Protein AF-A0A378TRX8-F1 (afdb_monomer_lite)

Sequence (56 aa):
MPTTVFEYMGITFEWDDEKYAKVVNARTIAFEECASIFLDPNYVTIDDARFEYYEE

Organism: Moraxella lacunata (NCBI:txid477)

Radius of gyration: 14.81 Å; chains: 1; bounding box: 45×26×33 Å

pLDDT: mean 76.9, std 11.9, range [48.25, 90.38]

Secondary structure (DSSP, 8-state):
--EEEEEETTEEEEEEHHHHHHHHHHH---HHHHHHGGG-TT--SS--GGG-----

Structure (mmCIF, N/CA/C/O backbone):
data_AF-A0A378TRX8-F1
#
_entry.id   AF-A0A378TRX8-F1
#
loop_
_atom_site.group_PDB
_atom_site.id
_atom_site.type_symbol
_atom_site.label_atom_id
_atom_site.label_alt_id
_atom_site.label_comp_id
_atom_site.label_asym_id
_atom_site.label_entity_id
_atom_site.label_seq_id
_atom_site.pdbx_PDB_ins_code
_atom_site.Cartn_x
_atom_site.Cartn_y
_atom_site.Cartn_z
_atom_site.occupancy
_atom_site.B_iso_or_equiv
_atom_site.auth_seq_id
_atom_site.auth_comp_id
_atom_site.auth_asym_id
_atom_site.auth_atom_id
_atom_site.pdbx_PDB_model_num
ATOM 1 N N . MET A 1 1 ? 6.504 3.406 18.936 1.00 67.19 1 MET A N 1
ATOM 2 C CA . MET A 1 1 ? 5.639 3.879 17.841 1.00 67.19 1 MET A CA 1
ATOM 3 C C . MET A 1 1 ? 4.848 2.663 17.413 1.00 6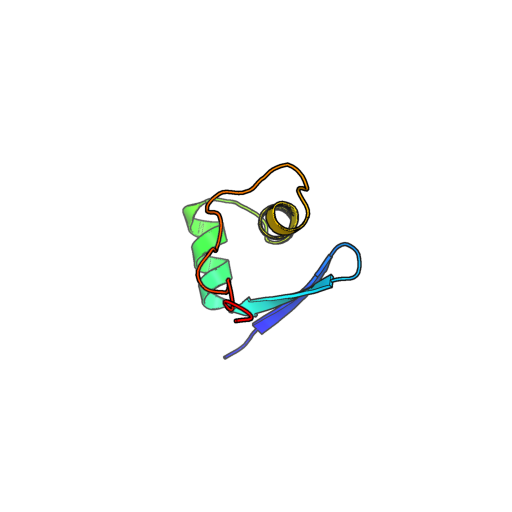7.19 1 MET A C 1
ATOM 5 O O . MET A 1 1 ? 5.496 1.647 17.184 1.00 67.19 1 MET A O 1
ATOM 9 N N . PRO A 1 2 ? 3.513 2.678 17.484 1.00 80.88 2 PRO A N 1
ATOM 10 C CA . PRO A 1 2 ? 2.728 1.546 17.020 1.00 80.88 2 PRO A CA 1
ATOM 11 C C . PRO A 1 2 ? 2.863 1.443 15.491 1.00 80.88 2 PRO A C 1
ATOM 13 O O . PRO A 1 2 ? 2.898 2.461 14.794 1.00 80.88 2 PRO A O 1
ATOM 16 N N . THR A 1 3 ? 3.063 0.222 15.003 1.00 86.94 3 THR A N 1
ATOM 17 C CA . THR A 1 3 ? 3.250 -0.069 13.582 1.00 86.94 3 THR A CA 1
ATOM 18 C C . THR A 1 3 ? 2.274 -1.149 13.145 1.00 86.94 3 THR A C 1
ATOM 20 O O . THR A 1 3 ? 2.041 -2.135 13.850 1.00 86.94 3 THR A O 1
ATOM 23 N N . THR A 1 4 ? 1.703 -0.955 11.962 1.00 86.38 4 THR A N 1
ATOM 24 C CA . THR A 1 4 ? 0.870 -1.935 11.281 1.00 86.38 4 THR A CA 1
ATOM 25 C C . THR A 1 4 ? 1.775 -2.782 10.402 1.00 86.38 4 THR A C 1
ATOM 27 O O . THR A 1 4 ? 2.532 -2.265 9.577 1.00 86.38 4 THR A O 1
ATOM 30 N N . VAL A 1 5 ? 1.688 -4.096 10.584 1.00 88.81 5 VAL A N 1
ATOM 31 C CA . VAL A 1 5 ? 2.412 -5.082 9.784 1.00 88.81 5 VAL A CA 1
ATOM 32 C C . VAL A 1 5 ? 1.402 -5.889 8.990 1.00 88.81 5 VAL A C 1
ATOM 34 O O . VAL A 1 5 ? 0.389 -6.327 9.536 1.00 88.81 5 VAL A O 1
ATOM 37 N N . PHE A 1 6 ? 1.684 -6.103 7.711 1.00 86.69 6 PHE A N 1
ATOM 38 C CA . PHE A 1 6 ? 0.876 -6.965 6.860 1.00 86.69 6 PHE A CA 1
ATOM 39 C C . PHE A 1 6 ? 1.748 -7.737 5.878 1.00 86.69 6 PHE A C 1
ATOM 41 O O . PHE A 1 6 ? 2.863 -7.336 5.546 1.00 86.69 6 PHE A O 1
ATOM 48 N N . GLU A 1 7 ? 1.219 -8.864 5.420 1.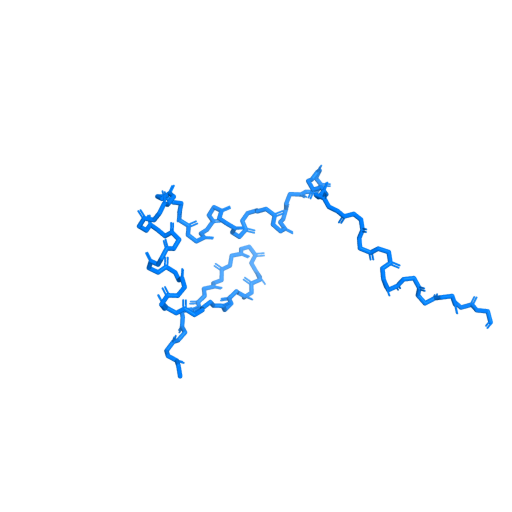00 86.12 7 GLU A N 1
ATOM 49 C CA . GLU A 1 7 ? 1.847 -9.679 4.394 1.00 86.12 7 GLU A CA 1
ATOM 50 C C . GLU A 1 7 ? 1.134 -9.446 3.065 1.00 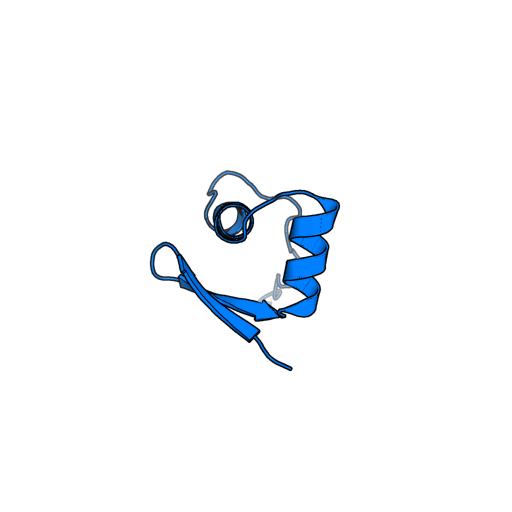86.12 7 GLU A C 1
ATOM 52 O O . GLU A 1 7 ? -0.094 -9.527 2.979 1.00 86.12 7 GLU A O 1
ATOM 57 N N . TYR A 1 8 ? 1.906 -9.160 2.021 1.00 83.25 8 TYR A N 1
ATOM 58 C CA . TYR A 1 8 ? 1.395 -8.999 0.669 1.00 83.25 8 TYR A CA 1
ATOM 59 C C . TYR A 1 8 ? 2.289 -9.757 -0.307 1.00 83.25 8 TYR A C 1
ATOM 61 O O . TYR A 1 8 ? 3.481 -9.481 -0.427 1.00 83.25 8 TYR A O 1
ATOM 69 N N . MET A 1 9 ? 1.705 -10.756 -0.973 1.00 82.50 9 MET A N 1
ATOM 70 C CA . MET A 1 9 ? 2.386 -11.633 -1.938 1.00 82.50 9 MET A CA 1
ATOM 71 C C . MET A 1 9 ? 3.685 -12.270 -1.396 1.00 82.50 9 MET A C 1
ATOM 73 O O . MET A 1 9 ? 4.660 -12.422 -2.127 1.00 82.50 9 MET A O 1
ATOM 77 N N . GLY A 1 10 ? 3.696 -12.655 -0.114 1.00 82.88 10 GLY A N 1
ATOM 78 C CA . GLY A 1 10 ? 4.845 -13.292 0.541 1.00 82.88 10 GLY A CA 1
ATOM 79 C C . GLY A 1 10 ? 5.931 -12.324 1.025 1.00 82.88 10 GLY A C 1
ATOM 80 O O . GLY A 1 10 ? 6.984 -12.774 1.473 1.00 82.88 10 GLY A O 1
ATOM 81 N N . ILE A 1 11 ? 5.695 -11.011 0.939 1.00 82.19 11 ILE A N 1
ATOM 82 C CA . ILE A 1 11 ? 6.575 -9.974 1.485 1.00 82.19 11 ILE A CA 1
ATOM 83 C C . ILE A 1 11 ? 5.886 -9.309 2.671 1.00 82.19 11 ILE A C 1
ATOM 85 O O . ILE A 1 11 ? 4.722 -8.910 2.595 1.00 82.19 11 ILE A O 1
ATOM 89 N N . THR A 1 12 ? 6.627 -9.168 3.766 1.00 87.38 12 THR A N 1
ATOM 90 C CA . THR A 1 12 ? 6.167 -8.463 4.960 1.00 87.38 12 THR A CA 1
ATOM 91 C C . THR A 1 12 ? 6.456 -6.975 4.828 1.00 87.38 12 THR A C 1
ATOM 93 O O . THR A 1 12 ? 7.610 -6.569 4.689 1.00 87.38 12 THR A O 1
ATOM 96 N N . PHE A 1 13 ? 5.408 -6.165 4.923 1.00 86.06 13 PHE A N 1
ATOM 97 C CA . PHE A 1 13 ? 5.493 -4.712 4.956 1.00 86.06 13 PHE A CA 1
ATOM 98 C C . PHE A 1 13 ? 5.221 -4.216 6.374 1.00 86.06 13 PHE A C 1
ATOM 100 O O . PHE A 1 13 ? 4.277 -4.657 7.030 1.00 86.06 13 PHE A O 1
ATOM 107 N N . GLU A 1 14 ? 6.042 -3.275 6.834 1.00 88.75 14 GLU A N 1
ATOM 108 C CA . GLU A 1 14 ? 5.855 -2.560 8.095 1.00 88.75 14 GLU A CA 1
ATOM 109 C C . GLU A 1 14 ? 5.612 -1.079 7.808 1.00 88.75 14 GL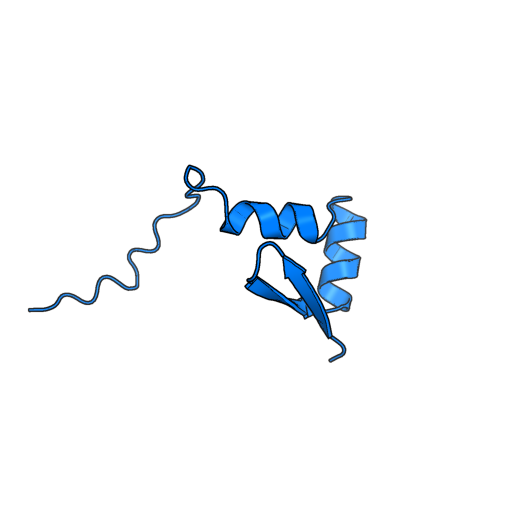U A C 1
ATOM 111 O O . GLU A 1 14 ? 6.330 -0.456 7.019 1.00 88.75 14 GLU A O 1
ATOM 116 N N . TRP A 1 15 ? 4.603 -0.503 8.462 1.00 86.44 15 TRP A N 1
ATOM 117 C CA . TRP A 1 15 ? 4.268 0.906 8.313 1.00 86.44 15 TRP A CA 1
ATOM 118 C C . TRP A 1 15 ? 3.874 1.541 9.654 1.00 86.44 15 TRP A C 1
ATOM 120 O O . TRP A 1 15 ? 3.187 0.946 10.474 1.00 86.44 15 TRP A O 1
ATOM 130 N N . ASP A 1 16 ? 4.289 2.789 9.859 1.00 90.38 16 ASP A N 1
ATOM 131 C CA . ASP A 1 16 ? 3.879 3.644 10.979 1.00 90.38 16 ASP A CA 1
ATOM 132 C C . ASP A 1 16 ? 2.392 4.078 10.952 1.00 90.38 16 ASP A C 1
ATOM 134 O O . ASP A 1 16 ? 1.919 4.716 10.003 1.00 90.38 16 ASP A O 1
ATOM 138 N N . ASP A 1 17 ? 1.659 3.813 12.031 1.00 89.38 17 ASP A N 1
ATOM 139 C CA . ASP A 1 17 ? 0.206 4.031 12.088 1.00 89.38 17 ASP A CA 1
ATOM 140 C C . ASP A 1 17 ? -0.214 5.498 11.889 1.00 89.38 17 ASP A C 1
ATOM 142 O O . ASP A 1 17 ? -1.243 5.789 11.268 1.00 89.38 17 ASP A O 1
ATOM 146 N N . GLU A 1 18 ? 0.578 6.462 12.366 1.00 90.38 18 GLU A N 1
ATOM 147 C CA . GLU A 1 18 ? 0.260 7.878 12.160 1.00 90.38 18 GLU A CA 1
ATOM 148 C C . GLU A 1 18 ? 0.427 8.275 10.696 1.00 90.38 18 GLU A C 1
ATOM 150 O O . GLU A 1 18 ? -0.372 9.039 10.135 1.00 90.38 18 GLU A O 1
ATOM 155 N N . LYS A 1 19 ? 1.487 7.775 10.057 1.00 85.00 19 LYS A N 1
ATOM 156 C CA . LYS A 1 19 ? 1.738 8.016 8.638 1.00 85.00 19 LYS A CA 1
ATOM 157 C C . LYS A 1 19 ? 0.664 7.368 7.773 1.00 85.00 19 LYS A C 1
ATOM 159 O O . LYS A 1 19 ? 0.263 7.967 6.776 1.00 85.00 19 LYS A O 1
ATOM 164 N N . TYR A 1 20 ? 0.174 6.197 8.161 1.00 83.44 20 TYR A N 1
ATOM 165 C CA . TYR A 1 20 ? -0.961 5.555 7.508 1.00 83.44 20 TYR A CA 1
ATOM 166 C C . TYR A 1 20 ? -2.209 6.422 7.525 1.00 83.44 20 TYR A C 1
ATOM 168 O O . TYR A 1 20 ? -2.738 6.761 6.465 1.00 83.44 20 TYR A O 1
ATOM 176 N N . ALA A 1 21 ? -2.630 6.850 8.718 1.00 86.56 21 ALA A N 1
ATOM 177 C CA . ALA A 1 21 ? -3.817 7.676 8.876 1.00 86.56 21 ALA A CA 1
ATOM 178 C C . ALA A 1 21 ? -3.722 8.951 8.024 1.00 86.56 21 ALA A C 1
ATOM 180 O O . ALA A 1 21 ? -4.693 9.360 7.389 1.00 86.56 21 ALA A O 1
ATOM 181 N N . LYS A 1 22 ? -2.529 9.555 7.937 1.00 88.19 22 LYS A N 1
ATOM 182 C CA . LYS A 1 22 ? -2.274 10.711 7.065 1.00 88.19 22 LYS A CA 1
ATOM 183 C C . LYS A 1 22 ? -2.449 10.380 5.580 1.00 88.19 22 LYS A C 1
ATOM 185 O O . LYS A 1 22 ? -3.064 11.170 4.870 1.00 88.19 22 LYS A O 1
ATOM 190 N N . VAL A 1 23 ? -1.928 9.249 5.100 1.00 85.06 23 VAL A N 1
ATOM 191 C CA . VAL A 1 23 ? -2.041 8.852 3.685 1.00 85.06 23 VAL A CA 1
ATOM 192 C C . VAL A 1 23 ? -3.481 8.512 3.310 1.00 85.06 23 VAL A C 1
ATOM 194 O O . VAL A 1 23 ? -3.964 9.017 2.297 1.00 85.06 23 VAL A O 1
ATOM 197 N N . VAL A 1 24 ? -4.190 7.753 4.147 1.00 85.06 24 VAL A N 1
ATOM 198 C CA . VAL A 1 24 ? -5.607 7.428 3.922 1.00 85.06 24 VAL A CA 1
ATOM 199 C C . VAL A 1 24 ? -6.459 8.692 3.915 1.00 85.06 24 VAL A C 1
ATOM 201 O O . VAL A 1 24 ? -7.232 8.899 2.984 1.00 85.06 24 VAL A O 1
ATOM 204 N N . ASN A 1 25 ? -6.280 9.584 4.892 1.00 87.62 25 ASN A N 1
ATOM 205 C CA . ASN A 1 25 ? -7.064 10.818 4.958 1.00 87.62 25 ASN A CA 1
ATOM 206 C C . ASN A 1 25 ? -6.775 11.765 3.786 1.00 87.62 25 ASN A C 1
ATOM 208 O O . ASN A 1 25 ? -7.686 12.426 3.297 1.00 87.62 25 ASN A O 1
ATOM 212 N N . ALA A 1 26 ? -5.518 11.855 3.341 1.00 89.12 26 ALA A N 1
ATOM 213 C CA . ALA A 1 26 ? -5.129 12.791 2.290 1.00 89.12 26 ALA A CA 1
ATOM 214 C C . ALA A 1 26 ? -5.399 12.271 0.872 1.00 89.12 26 ALA A C 1
ATOM 216 O O . ALA A 1 26 ? -5.632 13.075 -0.028 1.00 89.12 26 ALA A O 1
ATOM 217 N N . ARG A 1 27 ? -5.293 10.956 0.648 1.00 83.75 27 ARG A N 1
ATOM 218 C CA . ARG A 1 27 ? -5.303 10.364 -0.702 1.00 83.75 27 ARG A CA 1
ATOM 219 C C . ARG A 1 27 ? -6.331 9.260 -0.898 1.00 83.75 27 ARG A C 1
ATOM 221 O O . ARG A 1 27 ? -6.556 8.874 -2.035 1.00 83.75 27 ARG A O 1
ATOM 228 N N . THR A 1 28 ? -6.940 8.763 0.178 1.00 87.31 28 THR A N 1
ATOM 229 C CA . THR A 1 28 ? -7.935 7.679 0.126 1.00 87.31 28 THR A CA 1
ATOM 230 C C . THR A 1 28 ? -7.382 6.387 -0.489 1.00 87.31 28 THR A C 1
ATOM 232 O O . THR A 1 28 ? -8.134 5.586 -1.032 1.00 87.31 28 THR A O 1
ATOM 235 N N . ILE A 1 29 ? -6.063 6.186 -0.397 1.00 81.81 29 ILE A N 1
ATOM 236 C CA . ILE A 1 29 ? -5.362 5.011 -0.927 1.00 81.81 29 ILE A CA 1
ATOM 237 C C . ILE A 1 29 ? -5.147 4.013 0.212 1.00 81.81 29 ILE A C 1
ATOM 239 O O . ILE A 1 29 ? -4.666 4.393 1.284 1.00 81.81 29 ILE A O 1
ATOM 243 N N . ALA A 1 30 ? -5.489 2.749 -0.034 1.00 82.69 30 ALA A N 1
ATOM 244 C CA . ALA A 1 30 ? -5.258 1.647 0.894 1.00 82.69 30 ALA A CA 1
ATOM 245 C C . ALA A 1 30 ? -3.785 1.198 0.900 1.00 82.69 30 ALA A C 1
ATOM 247 O O . ALA A 1 30 ? -3.026 1.440 -0.043 1.00 82.69 30 ALA A O 1
ATOM 248 N N . PHE A 1 31 ? -3.366 0.524 1.970 1.00 78.88 31 PHE A N 1
ATOM 249 C CA . PHE A 1 31 ? -1.986 0.058 2.107 1.00 78.88 31 PHE A CA 1
ATOM 250 C C . PHE A 1 31 ? -1.583 -0.950 1.038 1.00 78.88 31 PHE A C 1
ATOM 252 O O . PHE A 1 31 ? -0.481 -0.870 0.507 1.00 78.88 31 PHE A O 1
ATOM 259 N N . GLU A 1 32 ? -2.475 -1.873 0.713 1.00 80.81 32 GLU A N 1
ATOM 260 C CA . GLU A 1 32 ? -2.267 -2.937 -0.260 1.00 80.81 32 GLU A CA 1
ATOM 261 C C . GLU A 1 32 ? -2.022 -2.356 -1.656 1.00 80.81 32 GLU A C 1
ATOM 263 O O . GLU A 1 32 ? -1.150 -2.815 -2.391 1.00 80.81 32 GLU A O 1
ATOM 268 N N . GLU A 1 33 ? -2.727 -1.276 -1.991 1.00 82.81 33 GLU A N 1
ATOM 269 C CA . GLU A 1 33 ? -2.534 -0.553 -3.244 1.00 82.81 33 GLU A CA 1
ATOM 270 C C . GLU A 1 33 ? -1.186 0.178 -3.262 1.00 82.81 33 GLU A C 1
ATOM 272 O O . GLU A 1 33 ? -0.464 0.112 -4.256 1.00 82.81 33 GLU A O 1
ATOM 277 N N . CYS A 1 34 ? -0.768 0.772 -2.139 1.00 80.44 34 CYS A N 1
ATOM 278 C CA . CYS A 1 34 ? 0.588 1.313 -2.011 1.00 80.44 34 CYS A CA 1
ATOM 279 C C . CYS A 1 34 ? 1.664 0.220 -2.108 1.00 80.44 34 CYS A C 1
ATOM 281 O O . CYS A 1 34 ? 2.714 0.465 -2.692 1.00 80.44 34 CYS A O 1
ATOM 283 N N . ALA A 1 35 ? 1.431 -0.968 -1.546 1.00 82.81 35 ALA A N 1
ATOM 284 C CA . ALA A 1 35 ? 2.380 -2.078 -1.598 1.00 82.81 35 ALA A CA 1
ATOM 285 C C . ALA A 1 35 ? 2.510 -2.667 -3.004 1.00 82.81 35 ALA A C 1
ATOM 287 O O . ALA A 1 35 ? 3.593 -3.106 -3.389 1.00 82.81 35 ALA A O 1
ATOM 288 N N . SER A 1 36 ? 1.428 -2.632 -3.787 1.00 81.75 36 SER A N 1
ATOM 289 C CA . SER A 1 36 ? 1.406 -3.168 -5.149 1.00 81.75 36 SER A CA 1
ATOM 290 C C . SER A 1 36 ? 2.469 -2.551 -6.062 1.00 81.75 36 SER A C 1
ATOM 292 O O . SER A 1 36 ? 3.012 -3.256 -6.908 1.00 81.75 36 SER A O 1
ATOM 294 N N . ILE A 1 37 ? 2.847 -1.285 -5.836 1.00 78.31 37 ILE A N 1
ATOM 295 C CA . ILE A 1 37 ? 3.855 -0.593 -6.652 1.00 78.31 37 ILE A CA 1
ATOM 296 C C . ILE A 1 37 ? 5.231 -1.257 -6.557 1.00 78.31 37 ILE A C 1
ATOM 298 O O . ILE A 1 37 ? 6.000 -1.205 -7.507 1.00 78.31 37 ILE A O 1
ATOM 302 N N . PHE A 1 38 ? 5.553 -1.873 -5.413 1.00 73.81 38 PHE A N 1
ATOM 303 C CA . PHE A 1 38 ? 6.842 -2.538 -5.206 1.00 73.81 38 PHE A CA 1
ATOM 304 C C . PHE A 1 38 ? 6.934 -3.866 -5.958 1.00 73.81 38 PHE A C 1
ATOM 306 O O . PHE A 1 38 ? 8.016 -4.436 -6.062 1.00 73.81 38 PHE A O 1
ATOM 313 N N . LEU A 1 39 ? 5.801 -4.362 -6.457 1.00 75.75 39 LEU A N 1
ATOM 314 C CA . LEU A 1 39 ? 5.692 -5.625 -7.177 1.00 75.75 39 LEU A CA 1
ATOM 315 C C . LEU A 1 39 ? 5.317 -5.432 -8.641 1.00 75.75 39 LEU A C 1
ATOM 317 O O . LEU A 1 39 ? 5.149 -6.429 -9.340 1.00 75.75 39 LEU A O 1
ATOM 321 N N . ASP A 1 40 ? 5.191 -4.191 -9.115 1.00 75.50 40 ASP A N 1
ATOM 322 C CA . ASP A 1 40 ? 4.990 -3.922 -10.532 1.00 75.50 40 ASP A CA 1
ATOM 323 C C . ASP A 1 40 ? 6.336 -4.049 -11.270 1.00 75.50 40 ASP A C 1
ATOM 325 O O . ASP A 1 40 ? 7.205 -3.184 -11.123 1.00 75.50 40 ASP A O 1
ATOM 329 N N . PRO A 1 41 ? 6.533 -5.102 -12.090 1.00 68.38 41 PRO A N 1
ATOM 330 C CA . PRO A 1 41 ? 7.790 -5.318 -12.801 1.00 68.38 41 PRO A CA 1
ATOM 331 C C . PRO A 1 41 ? 8.042 -4.272 -13.897 1.00 68.38 41 PRO A C 1
ATOM 333 O O . PRO A 1 41 ? 9.131 -4.241 -14.465 1.00 68.38 41 PRO A O 1
ATOM 336 N N . ASN A 1 42 ? 7.050 -3.437 -14.220 1.00 70.44 42 ASN A N 1
ATOM 337 C CA . ASN A 1 42 ? 7.136 -2.415 -15.257 1.00 70.44 42 ASN A CA 1
ATOM 338 C C . ASN A 1 42 ? 7.243 -0.992 -14.688 1.00 70.44 42 ASN A C 1
ATOM 340 O O . ASN A 1 42 ? 7.396 -0.049 -15.467 1.00 70.44 42 ASN A O 1
ATOM 344 N N . TYR A 1 43 ? 7.152 -0.806 -13.365 1.00 65.50 43 TYR A N 1
ATOM 345 C CA . TYR A 1 43 ? 7.073 0.520 -12.753 1.00 65.50 43 TYR A CA 1
ATOM 346 C C . TYR A 1 43 ? 8.353 0.889 -11.997 1.00 65.50 43 TYR A C 1
ATOM 348 O O . TYR A 1 43 ? 8.491 0.682 -10.795 1.00 65.50 43 TYR A O 1
ATOM 356 N N . VAL A 1 44 ? 9.290 1.509 -12.717 1.00 62.31 44 VAL A N 1
ATOM 357 C CA . VAL A 1 44 ? 10.466 2.176 -12.140 1.00 62.31 44 VAL A CA 1
ATOM 358 C C . VAL A 1 44 ? 10.214 3.681 -12.156 1.00 62.31 44 VAL A C 1
ATOM 360 O O . VAL A 1 44 ? 10.085 4.284 -13.219 1.00 62.31 44 VAL A O 1
ATOM 363 N N . THR A 1 45 ? 10.120 4.305 -10.979 1.00 61.62 45 THR A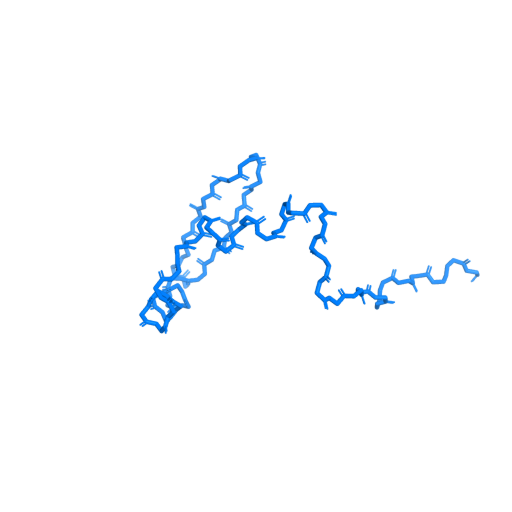 N 1
ATOM 364 C CA . THR A 1 45 ? 9.924 5.766 -10.873 1.00 61.62 45 THR A CA 1
ATOM 365 C C . THR A 1 45 ? 11.233 6.540 -10.917 1.00 61.62 45 THR A C 1
ATOM 367 O O . THR A 1 45 ? 11.280 7.626 -11.489 1.00 61.62 45 THR A O 1
ATOM 370 N N . ILE A 1 46 ? 12.288 5.994 -10.316 1.00 60.22 46 ILE A N 1
ATOM 371 C CA . ILE A 1 46 ? 13.648 6.529 -10.321 1.00 60.22 46 ILE A CA 1
ATOM 372 C C . ILE A 1 46 ? 14.574 5.317 -10.296 1.00 60.22 46 ILE A C 1
ATOM 374 O O . ILE A 1 46 ? 14.423 4.459 -9.428 1.00 60.22 46 ILE A O 1
ATOM 378 N N . ASP A 1 47 ? 15.506 5.246 -11.241 1.00 59.97 47 ASP A N 1
ATOM 379 C CA . ASP A 1 47 ? 16.579 4.257 -11.207 1.00 59.97 47 ASP A CA 1
ATOM 380 C C . ASP A 1 47 ? 17.531 4.621 -10.057 1.00 59.97 47 ASP A C 1
ATOM 382 O O . ASP A 1 47 ? 18.134 5.701 -10.058 1.00 59.97 47 ASP A O 1
ATOM 386 N N . ASP A 1 48 ? 17.588 3.795 -9.009 1.00 62.56 48 ASP A N 1
ATOM 387 C CA . ASP A 1 48 ? 18.424 4.067 -7.838 1.00 62.56 48 ASP A CA 1
ATOM 388 C C . ASP A 1 48 ? 19.873 3.632 -8.095 1.00 62.56 48 ASP A C 1
ATOM 390 O O . ASP A 1 48 ? 20.386 2.683 -7.503 1.00 62.56 48 ASP A O 1
ATOM 394 N N . ALA A 1 49 ? 20.557 4.379 -8.964 1.00 60.25 49 ALA A N 1
ATOM 395 C CA . ALA A 1 49 ? 21.969 4.179 -9.295 1.00 60.25 49 ALA A CA 1
ATOM 396 C C . ALA A 1 49 ? 22.933 4.482 -8.123 1.00 60.25 49 ALA A C 1
ATOM 398 O O . ALA A 1 49 ? 24.151 4.432 -8.281 1.00 60.25 49 ALA A O 1
ATOM 399 N N . ARG A 1 50 ? 22.433 4.810 -6.917 1.00 60.94 50 ARG A N 1
ATOM 400 C CA . ARG A 1 50 ? 23.286 5.119 -5.748 1.00 60.94 50 ARG A CA 1
ATOM 401 C C . ARG A 1 50 ? 24.007 3.892 -5.186 1.00 60.94 50 ARG A C 1
ATOM 403 O O . ARG A 1 50 ? 24.931 4.063 -4.394 1.00 60.94 50 ARG A O 1
ATOM 410 N N . PHE A 1 51 ? 23.592 2.689 -5.583 1.00 55.88 51 PHE A N 1
ATOM 411 C CA . PHE A 1 51 ? 24.214 1.417 -5.209 1.00 55.88 51 PHE A CA 1
ATOM 412 C C . PHE A 1 51 ? 24.906 0.716 -6.381 1.00 55.88 51 PHE A C 1
ATOM 414 O O . PHE A 1 51 ? 25.203 -0.474 -6.272 1.00 55.88 51 PHE A O 1
ATOM 421 N N . GLU A 1 52 ? 25.222 1.431 -7.467 1.00 57.72 52 GLU A N 1
ATOM 422 C CA . GLU A 1 52 ? 26.298 1.001 -8.361 1.00 57.72 52 GLU A CA 1
ATOM 423 C C . GLU A 1 52 ? 27.609 1.058 -7.561 1.00 57.72 52 GLU A C 1
ATOM 425 O O . GLU A 1 52 ? 28.370 2.026 -7.595 1.00 57.72 52 GLU A O 1
ATOM 430 N N . TYR A 1 53 ? 27.841 0.023 -6.750 1.00 56.19 53 TYR A N 1
ATOM 431 C CA . TYR A 1 53 ? 29.173 -0.339 -6.319 1.00 56.19 53 TYR A CA 1
ATOM 432 C C . TYR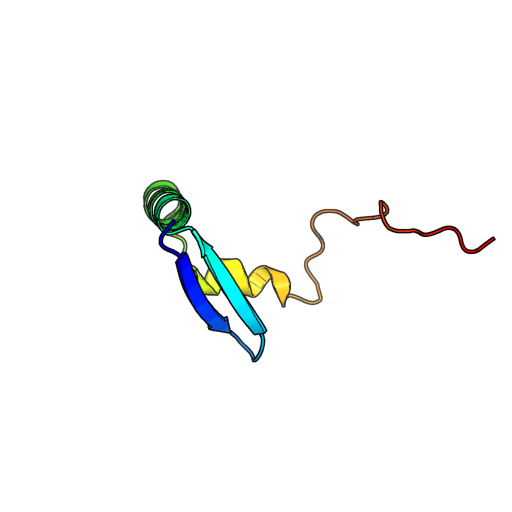 A 1 53 ? 29.926 -0.610 -7.611 1.00 56.19 53 TYR A C 1
ATOM 434 O O . TYR A 1 53 ? 29.749 -1.654 -8.234 1.00 56.19 53 TYR A O 1
ATOM 442 N N . TYR A 1 54 ? 30.708 0.375 -8.040 1.00 53.34 54 TYR A N 1
ATOM 443 C CA . TYR A 1 54 ? 31.819 0.152 -8.940 1.00 53.34 54 TYR A CA 1
ATOM 444 C C . TYR A 1 54 ? 32.671 -0.950 -8.297 1.00 53.34 54 TYR A C 1
ATOM 446 O O . TYR A 1 54 ? 33.469 -0.688 -7.398 1.00 53.34 54 TYR A O 1
ATOM 454 N N . GLU A 1 55 ? 32.420 -2.202 -8.679 1.00 53.53 55 GLU A N 1
ATOM 455 C CA . GLU A 1 55 ? 33.431 -3.243 -8.615 1.00 53.53 55 GLU A CA 1
ATOM 456 C C . GLU A 1 55 ? 34.493 -2.857 -9.650 1.00 53.53 55 GLU A C 1
ATOM 458 O O . GLU A 1 55 ? 34.399 -3.223 -10.819 1.00 53.53 55 GLU A O 1
ATOM 463 N N . GLU A 1 56 ? 35.476 -2.068 -9.218 1.00 48.25 56 GLU A N 1
ATOM 464 C CA . GLU A 1 56 ? 36.814 -2.023 -9.818 1.00 48.25 56 GLU A CA 1
ATOM 465 C C . GLU A 1 56 ? 37.883 -1.962 -8.721 1.00 48.25 56 GLU A C 1
ATOM 467 O O . GLU A 1 56 ? 37.779 -1.096 -7.819 1.00 48.25 56 GLU A O 1
#

Foldseek 3Di:
DDWDWDDDPNDIDIGDPVVQVVCCVVPVDDPNNVVVLVVPPPDDPDDPCVPPPPPD

InterPro domains:
  IPR038573 Ribonuclease toxin BrnT superfamily [G3DSA:3.10.450.530] (2-56)